Protein AF-A0A2S1WSC2-F1 (afdb_monomer_lite)

Foldseek 3Di:
DPQAPPDDPVRRDDDEEELVVQVVCCLVPVLVSLLVCVVSRHQEYEAADQSPDDPVVSVVSCVVSNHHYPHYDDDPVCVVVPD

pLDDT: mean 92.96, std 9.08, range [44.72, 98.62]

Radius of gyration: 13.93 Å; chains: 1; bounding box: 30×30×38 Å

Secondary structure (DSSP, 8-state):
-PPPTT--SS---PPPEEGGGGHHHHHH-HHHHHHHHHHTT--EEEE---TTS-HHHHHHHHHHTT-EEEEE---HHHHHH--

Structure (mmCIF, N/CA/C/O backbone):
data_AF-A0A2S1WSC2-F1
#
_entry.id   AF-A0A2S1WSC2-F1
#
loop_
_atom_site.group_PDB
_atom_site.id
_atom_site.type_symbol
_atom_site.label_atom_id
_atom_site.label_alt_id
_atom_site.label_comp_id
_atom_site.label_asym_id
_atom_site.label_entity_id
_atom_site.label_seq_id
_atom_site.pdbx_PDB_ins_code
_atom_site.Cartn_x
_atom_site.Cartn_y
_atom_site.Cartn_z
_atom_site.occupancy
_atom_site.B_iso_or_equiv
_atom_site.auth_seq_id
_atom_site.auth_comp_id
_atom_site.auth_asym_id
_atom_site.auth_atom_id
_atom_site.pdbx_PDB_model_num
ATOM 1 N N . ASN A 1 1 ? 11.087 -12.992 -18.972 1.00 44.72 1 ASN A N 1
ATOM 2 C CA . ASN A 1 1 ? 11.378 -11.621 -18.501 1.00 44.72 1 ASN A CA 1
ATOM 3 C C . ASN A 1 1 ? 10.170 -10.727 -18.728 1.00 44.72 1 ASN A C 1
ATOM 5 O O . ASN A 1 1 ? 10.090 -10.070 -19.756 1.00 44.72 1 ASN A O 1
ATOM 9 N N . VAL A 1 2 ? 9.195 -10.756 -17.814 1.00 55.84 2 VAL A N 1
ATOM 10 C CA . VAL A 1 2 ? 8.081 -9.793 -17.829 1.00 55.84 2 VAL A CA 1
ATOM 11 C C . VAL A 1 2 ? 8.637 -8.482 -17.274 1.00 55.84 2 VAL A C 1
ATOM 13 O O . VAL A 1 2 ? 9.174 -8.488 -16.169 1.00 55.84 2 VAL A O 1
ATOM 16 N N . LYS A 1 3 ? 8.589 -7.394 -18.052 1.00 65.12 3 LYS A N 1
ATOM 17 C CA . LYS A 1 3 ? 8.955 -6.058 -17.555 1.00 65.12 3 LYS A CA 1
ATOM 18 C C . LYS A 1 3 ? 8.007 -5.683 -16.417 1.00 65.12 3 LYS A C 1
ATOM 20 O O . LYS A 1 3 ? 6.803 -5.890 -16.544 1.00 65.12 3 LYS A O 1
ATOM 25 N N . GLU A 1 4 ? 8.543 -5.171 -15.314 1.00 81.00 4 GLU A N 1
ATOM 26 C CA . GLU A 1 4 ? 7.721 -4.731 -14.185 1.00 81.00 4 GLU A CA 1
ATOM 27 C C . GLU A 1 4 ? 6.834 -3.547 -14.594 1.00 81.00 4 GLU A C 1
ATOM 29 O O . GLU A 1 4 ? 7.216 -2.746 -15.459 1.00 81.00 4 GLU A O 1
ATOM 34 N N . THR A 1 5 ? 5.630 -3.463 -14.014 1.00 86.06 5 THR A N 1
ATOM 35 C CA . THR A 1 5 ? 4.675 -2.387 -14.306 1.00 86.06 5 THR A CA 1
ATOM 36 C C . THR A 1 5 ? 5.334 -1.029 -14.086 1.00 86.06 5 THR A C 1
ATOM 38 O O . THR A 1 5 ? 6.030 -0.808 -13.094 1.00 86.06 5 THR A O 1
ATOM 41 N N . GLY A 1 6 ? 5.121 -0.122 -15.042 1.00 86.81 6 GLY A N 1
ATOM 42 C CA . GLY A 1 6 ? 5.676 1.227 -15.005 1.00 86.81 6 GLY A CA 1
ATOM 43 C C . GLY A 1 6 ? 7.194 1.276 -15.134 1.00 86.81 6 GLY A C 1
ATOM 44 O O . GLY A 1 6 ? 7.810 2.101 -14.486 1.00 86.81 6 GLY A O 1
ATOM 45 N N . THR A 1 7 ? 7.810 0.421 -15.951 1.00 89.12 7 THR A N 1
ATOM 46 C C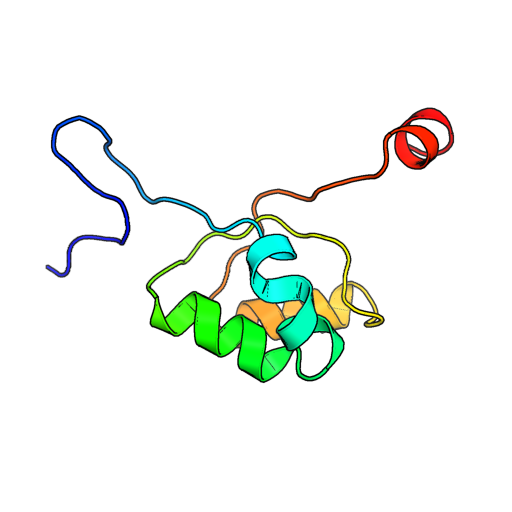A . THR A 1 7 ? 9.221 0.563 -16.355 1.00 89.12 7 THR A CA 1
ATOM 47 C C . THR A 1 7 ? 9.314 1.105 -17.786 1.00 89.12 7 THR A C 1
ATOM 49 O O . THR A 1 7 ? 8.550 0.715 -18.671 1.00 89.12 7 THR A O 1
ATOM 52 N N . SER A 1 8 ? 10.254 2.014 -18.046 1.00 89.38 8 SER A N 1
ATOM 53 C CA . SER A 1 8 ? 10.539 2.562 -19.379 1.00 89.38 8 SER A CA 1
ATOM 54 C C . SER A 1 8 ? 12.016 2.956 -19.512 1.00 89.38 8 SER A C 1
ATOM 56 O O . SER A 1 8 ? 12.779 2.866 -18.556 1.00 89.38 8 SER A O 1
ATOM 58 N N . ALA A 1 9 ? 12.440 3.405 -20.697 1.00 90.50 9 ALA A N 1
ATOM 59 C CA . ALA A 1 9 ? 13.820 3.856 -20.902 1.00 90.50 9 ALA A CA 1
ATOM 60 C C . ALA A 1 9 ? 14.178 5.102 -20.066 1.00 90.50 9 ALA A C 1
ATOM 62 O O . ALA A 1 9 ? 15.332 5.270 -19.689 1.00 90.50 9 ALA A O 1
ATOM 63 N N . SER A 1 10 ? 13.198 5.960 -19.765 1.00 93.19 10 SER A N 1
ATOM 64 C CA . SER A 1 10 ? 13.376 7.197 -18.991 1.00 93.19 10 SER A CA 1
ATOM 65 C C . SER A 1 10 ? 12.938 7.075 -17.531 1.00 93.19 10 SER A C 1
ATOM 67 O O . SER A 1 10 ? 13.079 8.028 -16.770 1.00 93.19 10 SER A O 1
ATOM 69 N N . PHE A 1 11 ? 12.382 5.930 -17.134 1.00 89.69 11 PHE A N 1
ATOM 70 C CA . PHE A 1 11 ? 11.951 5.681 -15.765 1.00 89.69 11 PHE A CA 1
ATOM 71 C C . PHE A 1 11 ? 12.235 4.218 -15.403 1.00 89.69 11 PHE A C 1
ATOM 73 O O . PHE A 1 11 ? 11.548 3.327 -15.912 1.00 89.69 11 PHE A O 1
ATOM 80 N N . PRO A 1 12 ? 13.245 3.953 -14.556 1.00 85.69 12 PRO A N 1
ATOM 81 C CA . PRO A 1 12 ? 13.722 2.595 -14.302 1.00 85.69 12 PRO A CA 1
ATOM 82 C C . PRO A 1 12 ? 12.718 1.722 -13.533 1.00 85.69 12 PRO A C 1
ATOM 84 O O . PRO A 1 12 ? 12.854 0.504 -13.572 1.00 85.69 12 PRO A O 1
ATOM 87 N N . GLY A 1 13 ? 11.692 2.322 -12.916 1.00 80.62 13 GLY A N 1
ATOM 88 C CA . GLY A 1 13 ? 10.655 1.636 -12.141 1.00 80.62 13 GLY A CA 1
ATOM 89 C C . GLY A 1 13 ? 11.168 0.913 -10.886 1.00 80.62 13 GLY A C 1
ATOM 90 O O . GLY A 1 13 ? 12.327 1.108 -10.509 1.00 80.62 13 GLY A O 1
ATOM 91 N N . PRO A 1 14 ? 10.307 0.091 -10.248 1.00 88.69 14 PRO A N 1
ATOM 92 C CA . PRO A 1 14 ? 8.875 -0.082 -10.539 1.00 88.69 14 PRO A CA 1
ATOM 93 C C . PRO A 1 14 ? 8.020 1.100 -10.051 1.00 88.69 14 PRO A C 1
ATOM 95 O O . PRO A 1 14 ? 8.426 1.867 -9.183 1.00 88.69 14 PRO A O 1
ATOM 98 N N . VAL A 1 15 ? 6.820 1.262 -10.617 1.00 93.94 15 VAL A N 1
ATOM 99 C CA . VAL A 1 15 ? 5.840 2.237 -10.108 1.00 93.94 15 VAL A CA 1
ATOM 100 C C . VAL A 1 15 ? 5.016 1.621 -8.970 1.00 93.94 15 VAL A C 1
ATOM 102 O O . VAL A 1 15 ? 4.554 0.481 -9.078 1.00 93.94 15 VAL A O 1
ATOM 105 N N . GLY A 1 16 ? 4.817 2.377 -7.890 1.00 95.88 16 GLY A N 1
ATOM 106 C CA . GLY A 1 16 ? 3.900 2.030 -6.803 1.00 95.88 16 GLY A CA 1
ATOM 107 C C . GLY A 1 16 ? 2.492 2.590 -7.023 1.00 95.88 16 GLY A C 1
ATOM 108 O O . GLY A 1 16 ? 2.299 3.524 -7.803 1.00 95.88 16 GLY A O 1
ATOM 109 N N . LEU A 1 17 ? 1.499 2.032 -6.327 1.00 97.56 17 LEU A N 1
ATOM 110 C CA . LEU A 1 17 ? 0.124 2.545 -6.337 1.00 97.56 17 LEU A CA 1
ATOM 111 C C . LEU A 1 17 ? -0.261 3.116 -4.975 1.00 97.56 17 LEU A C 1
ATOM 113 O O . LEU A 1 17 ? -0.228 2.417 -3.965 1.00 97.56 17 LEU A O 1
ATOM 117 N N . GLN A 1 18 ? -0.747 4.352 -4.963 1.00 98.00 18 GLN A N 1
ATOM 118 C CA . GLN A 1 18 ? -1.405 4.906 -3.789 1.00 98.00 18 GLN A CA 1
ATOM 119 C C . GLN A 1 18 ? -2.845 4.388 -3.693 1.00 98.00 18 GLN 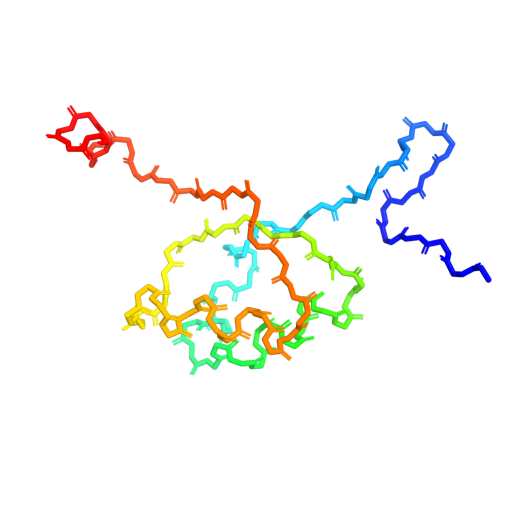A C 1
ATOM 121 O O . GLN A 1 18 ? -3.676 4.656 -4.568 1.00 98.00 18 GLN A O 1
ATOM 126 N N . LEU A 1 19 ? -3.135 3.609 -2.640 1.00 98.31 19 LEU A N 1
ATOM 127 C CA . LEU A 1 19 ? -4.368 2.818 -2.508 1.00 98.31 19 LEU A CA 1
ATOM 128 C C . LEU A 1 19 ? -5.642 3.666 -2.453 1.00 98.31 19 LEU A C 1
ATOM 130 O O . LEU A 1 19 ? -6.724 3.169 -2.768 1.00 98.31 19 LEU A O 1
ATOM 134 N N . TYR A 1 20 ? -5.538 4.958 -2.140 1.00 97.31 20 TYR A N 1
ATOM 135 C CA . TYR A 1 20 ? -6.676 5.875 -2.204 1.00 97.31 20 TYR A CA 1
ATOM 136 C C . TYR A 1 20 ? -7.299 5.968 -3.612 1.00 97.31 20 TYR A C 1
ATOM 138 O O . TYR A 1 20 ? -8.488 6.273 -3.751 1.00 97.31 20 TYR A O 1
ATOM 146 N N . SER A 1 21 ? -6.534 5.619 -4.653 1.00 97.94 21 SER A N 1
ATOM 147 C CA . SER A 1 21 ? -7.021 5.469 -6.031 1.00 97.94 21 SER A CA 1
ATOM 148 C C . SER A 1 21 ? -8.120 4.403 -6.170 1.00 97.94 21 SER A C 1
ATOM 150 O O . SER A 1 21 ? -8.933 4.486 -7.084 1.00 97.94 21 SER A O 1
ATOM 152 N N . LEU A 1 22 ? -8.175 3.420 -5.259 1.00 98.00 22 LEU A N 1
ATOM 153 C CA . LEU A 1 22 ? -9.166 2.334 -5.217 1.00 98.00 22 LEU A CA 1
ATOM 154 C C . LEU A 1 22 ? -10.063 2.396 -3.966 1.00 98.00 22 LEU A C 1
ATOM 156 O O . LEU A 1 22 ? -10.678 1.395 -3.598 1.00 98.00 22 LEU A O 1
ATOM 160 N N . ARG A 1 23 ? -10.134 3.551 -3.286 1.00 97.69 23 ARG A N 1
ATOM 161 C CA . ARG A 1 23 ? -10.752 3.690 -1.952 1.00 97.69 23 ARG A CA 1
ATOM 162 C C . ARG A 1 23 ? -12.190 3.183 -1.851 1.00 97.69 23 ARG A C 1
ATOM 164 O O . ARG A 1 23 ? -12.519 2.574 -0.843 1.00 97.69 23 ARG A O 1
ATOM 171 N N . ASP A 1 24 ? -13.018 3.394 -2.872 1.00 97.62 24 ASP A N 1
ATOM 172 C CA . ASP A 1 24 ? -14.434 3.013 -2.815 1.00 97.62 24 ASP A CA 1
ATOM 173 C C . ASP A 1 24 ? -14.574 1.484 -2.818 1.00 97.62 24 ASP A C 1
ATOM 175 O O . ASP A 1 24 ? -15.331 0.908 -2.038 1.00 97.62 24 ASP A O 1
ATOM 179 N N . VAL A 1 25 ? -13.762 0.809 -3.638 1.00 98.00 25 VAL A N 1
ATOM 180 C CA . VAL A 1 25 ? -13.707 -0.656 -3.686 1.00 98.00 25 VAL A CA 1
ATOM 181 C C . VAL A 1 25 ? -13.063 -1.210 -2.422 1.00 98.00 25 VAL A C 1
ATOM 183 O O . VAL A 1 25 ? -13.575 -2.168 -1.860 1.00 98.00 25 VAL A O 1
ATOM 186 N N . LEU A 1 26 ? -11.969 -0.613 -1.947 1.00 97.75 26 LEU A N 1
ATOM 187 C CA . LEU A 1 26 ? -11.287 -1.052 -0.729 1.00 97.75 26 LEU A CA 1
ATOM 188 C C . LEU A 1 26 ? -12.138 -0.842 0.529 1.00 97.75 26 LEU A C 1
ATOM 190 O O . L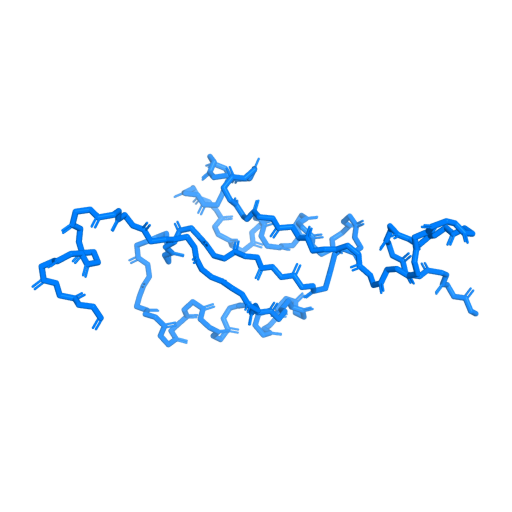EU A 1 26 ? -12.054 -1.651 1.445 1.00 97.75 26 LEU A O 1
ATOM 194 N N . GLY A 1 27 ? -12.983 0.191 0.566 1.00 97.12 27 GLY A N 1
ATOM 195 C CA . GLY A 1 27 ? -13.906 0.442 1.673 1.00 97.12 27 GLY A CA 1
ATOM 196 C C . GLY A 1 27 ? -15.043 -0.578 1.767 1.00 97.12 27 GLY A C 1
ATOM 197 O O . GLY A 1 27 ? -15.517 -0.853 2.864 1.00 97.12 27 GLY A O 1
ATOM 198 N N . LEU A 1 28 ? -15.464 -1.161 0.639 1.00 97.56 28 LEU A N 1
ATOM 199 C CA . LEU A 1 28 ? -16.523 -2.178 0.597 1.00 97.56 28 LEU A CA 1
ATOM 200 C C . LEU A 1 28 ? -15.965 -3.607 0.623 1.00 97.56 28 LEU A C 1
ATOM 202 O O . LEU A 1 28 ? -16.485 -4.477 1.319 1.00 97.56 28 LEU A O 1
ATOM 206 N N . TYR A 1 29 ? -14.901 -3.847 -0.142 1.00 97.62 29 TYR A N 1
ATOM 207 C CA . TYR A 1 29 ? -14.317 -5.158 -0.412 1.00 97.62 29 TYR A CA 1
ATOM 208 C C . TYR A 1 29 ? -12.774 -5.086 -0.428 1.00 97.62 29 TYR A C 1
ATOM 210 O O . TYR A 1 29 ? -12.162 -5.182 -1.500 1.00 97.62 29 TYR A O 1
ATOM 218 N N . PRO A 1 30 ? -12.109 -4.970 0.742 1.00 97.25 30 PRO A N 1
ATOM 219 C CA . PRO A 1 30 ? -10.655 -4.800 0.836 1.00 97.25 30 PRO A CA 1
ATOM 220 C C . PRO A 1 30 ? -9.851 -5.833 0.034 1.00 97.25 30 PRO A C 1
ATOM 222 O O . PRO A 1 30 ? -8.967 -5.473 -0.739 1.00 97.25 30 PRO A O 1
ATOM 225 N N . GLY A 1 31 ? -10.193 -7.121 0.146 1.00 9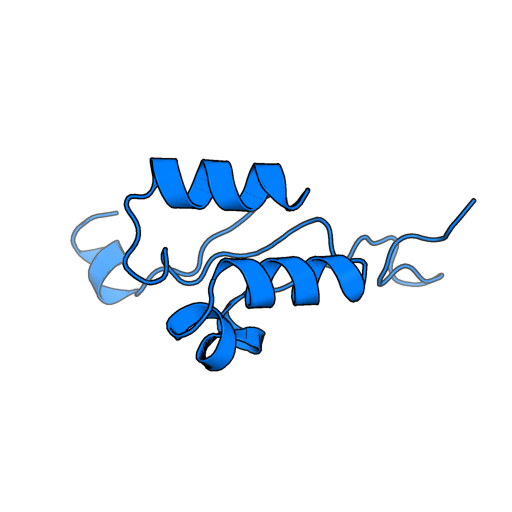7.62 31 GLY A N 1
ATOM 226 C CA . GLY A 1 31 ? -9.507 -8.183 -0.599 1.00 97.62 31 GLY A CA 1
ATOM 227 C C . GLY A 1 31 ? -9.622 -8.015 -2.117 1.00 97.62 31 GLY A C 1
ATOM 228 O O . GLY A 1 31 ? -8.625 -8.104 -2.827 1.00 97.62 31 GLY A O 1
ATOM 229 N N . PHE A 1 32 ? -10.813 -7.681 -2.622 1.00 98.31 32 PHE A N 1
ATOM 230 C CA . PHE A 1 32 ? -11.018 -7.463 -4.055 1.00 98.31 32 PHE A CA 1
ATOM 231 C C . PHE A 1 32 ? -10.269 -6.222 -4.561 1.00 98.31 32 PHE A C 1
ATOM 233 O O . PHE A 1 32 ? -9.672 -6.253 -5.638 1.00 98.31 32 PHE A O 1
ATOM 240 N N . GLY A 1 33 ? -10.225 -5.147 -3.772 1.00 98.38 33 GLY A N 1
ATOM 241 C CA . GLY A 1 33 ? -9.438 -3.959 -4.108 1.00 98.38 33 GLY A CA 1
ATOM 242 C C . GLY A 1 33 ? -7.936 -4.256 -4.198 1.00 98.38 33 GLY A C 1
ATOM 243 O O . GLY A 1 33 ? -7.283 -3.860 -5.165 1.00 98.38 33 GLY A O 1
ATOM 244 N N . LEU A 1 34 ? -7.388 -5.017 -3.246 1.00 98.56 34 LEU A N 1
ATOM 245 C CA . LEU A 1 34 ? -5.976 -5.419 -3.263 1.00 98.56 34 LEU A CA 1
ATOM 246 C C . LEU A 1 34 ? -5.665 -6.402 -4.399 1.00 98.56 34 LEU A C 1
ATOM 248 O O . LEU A 1 34 ? -4.653 -6.258 -5.087 1.00 98.56 34 LEU A O 1
ATOM 252 N N . GLN A 1 35 ? -6.559 -7.354 -4.668 1.00 98.62 35 GLN A N 1
ATOM 253 C CA . GLN A 1 35 ? -6.461 -8.224 -5.839 1.00 98.62 35 GLN A CA 1
ATOM 254 C C . GLN A 1 35 ? -6.453 -7.411 -7.139 1.00 98.62 35 GLN A C 1
ATOM 256 O O . GLN A 1 35 ? -5.660 -7.695 -8.037 1.00 98.62 35 GLN A O 1
ATOM 261 N N . THR A 1 36 ? -7.286 -6.372 -7.225 1.00 98.38 36 THR A N 1
ATOM 262 C CA . THR A 1 36 ? -7.342 -5.470 -8.380 1.00 98.38 36 THR A CA 1
ATOM 263 C C . THR A 1 36 ? -6.004 -4.758 -8.576 1.00 98.38 36 THR A C 1
ATOM 265 O O . THR A 1 36 ? -5.426 -4.847 -9.660 1.00 98.38 36 THR A O 1
ATOM 268 N N . ALA A 1 37 ? -5.443 -4.149 -7.525 1.00 97.94 37 ALA A N 1
ATOM 269 C CA . ALA A 1 37 ? -4.113 -3.534 -7.579 1.00 97.94 37 ALA A CA 1
ATOM 270 C C . ALA A 1 37 ? -3.037 -4.523 -8.060 1.00 97.94 37 ALA A C 1
ATOM 272 O O . ALA A 1 37 ? -2.238 -4.206 -8.945 1.00 97.94 37 ALA A O 1
ATOM 273 N N . ARG A 1 38 ? -3.053 -5.757 -7.543 1.00 97.38 38 ARG A N 1
ATOM 274 C CA . ARG A 1 38 ? -2.111 -6.793 -7.968 1.00 97.38 38 ARG A CA 1
ATOM 275 C C . ARG A 1 38 ? -2.298 -7.194 -9.433 1.00 97.38 38 ARG A C 1
ATOM 277 O O . ARG A 1 38 ? -1.307 -7.399 -10.130 1.00 97.38 38 ARG A O 1
ATOM 284 N N . SER A 1 39 ? -3.541 -7.270 -9.912 1.00 96.88 39 SER A N 1
ATOM 285 C CA . SER A 1 39 ? -3.872 -7.615 -11.304 1.00 96.88 39 SER A CA 1
ATOM 286 C C . SER A 1 39 ? -3.391 -6.573 -12.320 1.00 96.88 39 SER A C 1
ATOM 288 O O . SER A 1 39 ? -3.013 -6.936 -13.430 1.00 96.88 39 SER A O 1
ATOM 290 N N . PHE A 1 40 ? -3.300 -5.299 -11.923 1.00 95.62 40 PHE A N 1
ATOM 291 C CA . PHE A 1 40 ? -2.658 -4.241 -12.716 1.00 95.62 40 PHE A CA 1
ATOM 292 C C . PHE A 1 40 ? -1.119 -4.346 -12.735 1.00 95.62 40 PHE A C 1
ATOM 294 O O . PHE A 1 40 ? -0.439 -3.621 -13.462 1.00 95.62 40 PHE A O 1
ATOM 301 N N . GLY A 1 41 ? -0.555 -5.267 -11.952 1.00 94.81 41 GLY A N 1
ATOM 302 C CA . GLY A 1 41 ? 0.872 -5.569 -11.893 1.00 94.81 41 GLY A CA 1
ATOM 303 C C . GLY A 1 41 ? 1.658 -4.743 -10.873 1.00 94.81 41 GLY A C 1
ATOM 304 O O . GLY A 1 41 ? 2.881 -4.882 -10.806 1.00 94.81 41 GLY A O 1
ATOM 305 N N . PHE A 1 42 ? 0.983 -3.942 -10.040 1.00 96.56 42 PHE A N 1
ATOM 306 C CA . PHE A 1 42 ? 1.631 -3.259 -8.921 1.00 96.56 42 PHE A CA 1
ATOM 307 C C . PHE A 1 42 ? 2.173 -4.269 -7.895 1.00 96.56 42 PHE A C 1
ATOM 309 O O . PHE A 1 42 ? 1.671 -5.392 -7.741 1.00 96.56 42 PHE A O 1
ATOM 316 N N . ARG A 1 43 ? 3.246 -3.864 -7.215 1.00 95.50 43 ARG A N 1
ATOM 317 C CA . ARG A 1 43 ? 3.933 -4.627 -6.158 1.00 95.50 43 ARG A CA 1
ATOM 318 C C . ARG A 1 43 ? 4.056 -3.804 -4.891 1.00 95.50 43 ARG A C 1
ATOM 320 O O . ARG A 1 43 ? 3.819 -4.321 -3.809 1.00 95.50 43 ARG A O 1
ATOM 327 N N . GLU A 1 44 ? 4.388 -2.532 -5.048 1.00 96.88 44 GLU A N 1
ATOM 328 C CA . GLU A 1 44 ? 4.516 -1.581 -3.954 1.00 96.88 44 GLU A CA 1
ATOM 329 C C . GLU A 1 44 ? 3.266 -0.716 -3.858 1.00 96.88 44 GLU A C 1
ATOM 331 O O . GLU A 1 44 ? 2.687 -0.319 -4.877 1.00 96.88 44 GLU A O 1
ATOM 336 N N . VAL A 1 45 ? 2.839 -0.440 -2.629 1.00 98.25 45 VAL A N 1
ATOM 337 C CA . VAL A 1 45 ? 1.659 0.378 -2.366 1.00 98.25 45 VAL A CA 1
ATOM 338 C C . VAL A 1 45 ? 1.914 1.423 -1.291 1.00 98.25 45 VAL A C 1
ATOM 340 O O . VAL A 1 45 ? 2.615 1.176 -0.309 1.00 98.25 45 VAL A O 1
ATOM 343 N N . GLU A 1 46 ? 1.291 2.581 -1.472 1.00 98.12 46 GLU A N 1
ATOM 344 C CA . GLU A 1 46 ? 1.135 3.582 -0.424 1.00 98.12 46 GLU A CA 1
ATOM 345 C C . GLU A 1 46 ? -0.229 3.408 0.244 1.00 98.12 46 GLU A C 1
ATOM 347 O O . GLU A 1 46 ? -1.263 3.349 -0.431 1.00 98.12 46 GLU A O 1
ATOM 352 N N . LEU A 1 47 ? -0.236 3.325 1.573 1.00 97.56 47 LEU A N 1
ATOM 353 C CA . LEU A 1 47 ? -1.455 3.140 2.354 1.00 97.56 47 LEU A CA 1
ATOM 354 C C . LEU A 1 47 ? -2.268 4.430 2.472 1.00 97.56 47 LEU A C 1
ATOM 356 O O . LEU A 1 47 ? -1.725 5.528 2.469 1.00 97.56 47 LEU A O 1
ATOM 360 N N . ALA A 1 48 ? -3.577 4.284 2.656 1.00 94.50 48 ALA A N 1
ATOM 361 C CA . ALA A 1 48 ? -4.503 5.377 2.952 1.00 94.50 48 ALA A CA 1
ATOM 362 C C . ALA A 1 48 ? -5.383 4.994 4.155 1.00 94.50 48 ALA A C 1
ATOM 364 O O . ALA A 1 48 ? -6.610 4.972 4.075 1.00 94.50 48 ALA A O 1
ATOM 365 N N . GLY A 1 49 ? -4.727 4.592 5.247 1.00 93.06 49 GLY A N 1
ATOM 366 C CA . GLY A 1 49 ? -5.353 3.906 6.378 1.00 93.06 49 GLY A CA 1
ATOM 367 C C . GLY A 1 49 ? -5.502 2.395 6.156 1.00 93.06 49 GLY A C 1
ATOM 368 O O . GLY A 1 49 ? -4.875 1.812 5.270 1.00 93.06 49 GLY A O 1
ATOM 369 N N . THR A 1 50 ? -6.326 1.755 6.991 1.00 95.94 50 THR A N 1
ATOM 370 C CA . THR A 1 50 ? -6.500 0.288 7.050 1.00 95.94 50 THR A CA 1
ATOM 371 C C . THR A 1 50 ? -7.912 -0.178 6.686 1.00 95.94 50 THR A C 1
ATOM 373 O O . THR A 1 50 ? -8.262 -1.331 6.932 1.00 95.94 50 THR A O 1
ATOM 376 N N . TYR A 1 51 ? -8.747 0.715 6.140 1.00 94.94 51 TYR A N 1
ATOM 377 C CA . TYR A 1 51 ? -10.138 0.426 5.752 1.00 94.94 51 TYR A CA 1
ATOM 378 C C . TYR A 1 51 ? -10.966 -0.223 6.879 1.00 94.94 51 TYR A C 1
ATOM 380 O O . TYR A 1 51 ? -11.745 -1.144 6.655 1.00 94.94 51 TYR A O 1
ATOM 388 N N . GLY A 1 52 ? -10.766 0.246 8.116 1.00 94.25 52 GLY A N 1
ATOM 389 C CA . GLY A 1 52 ? -11.475 -0.236 9.307 1.00 94.25 52 GLY A CA 1
ATOM 390 C C . GLY A 1 52 ? -10.895 -1.505 9.943 1.00 94.25 52 GLY A C 1
ATOM 391 O O . GLY A 1 52 ? -11.404 -1.950 10.968 1.00 94.25 52 GLY A O 1
ATOM 392 N N . MET A 1 53 ? -9.828 -2.083 9.383 1.00 96.50 53 MET A N 1
ATOM 393 C CA . MET A 1 53 ? -9.170 -3.269 9.938 1.00 96.50 53 MET A CA 1
ATOM 394 C C . MET A 1 53 ? -8.104 -2.896 10.985 1.00 96.50 53 MET A C 1
ATOM 396 O O . MET A 1 53 ? -7.451 -1.854 10.858 1.00 96.50 53 MET A O 1
ATOM 400 N N . PRO A 1 54 ? -7.831 -3.758 11.982 1.00 97.38 54 PRO A N 1
ATOM 401 C CA . PRO A 1 54 ? -6.630 -3.651 12.802 1.00 97.38 54 PRO A CA 1
ATOM 402 C C . PRO A 1 54 ? -5.359 -3.643 11.931 1.00 97.38 54 PRO A C 1
ATOM 404 O O . PRO A 1 54 ? -5.274 -4.440 10.989 1.00 97.38 54 PRO A O 1
ATOM 407 N N . PRO A 1 55 ? -4.337 -2.822 12.247 1.00 95.56 55 PRO A N 1
ATOM 408 C CA . PRO A 1 55 ? -3.138 -2.686 11.412 1.00 95.56 55 PRO A CA 1
ATOM 409 C C . PRO A 1 55 ? -2.442 -4.009 11.073 1.00 95.56 55 PRO A C 1
ATOM 411 O O . PRO A 1 55 ? -2.106 -4.249 9.915 1.00 95.56 55 PRO A O 1
ATOM 414 N N . ALA A 1 56 ? -2.294 -4.907 12.052 1.00 97.38 56 ALA A N 1
ATOM 415 C CA . ALA A 1 56 ? -1.691 -6.222 11.834 1.00 97.38 56 ALA A CA 1
ATOM 416 C C . ALA A 1 56 ? -2.505 -7.086 10.855 1.00 97.38 56 ALA A C 1
ATOM 418 O O . ALA A 1 56 ? -1.935 -7.765 10.007 1.00 97.38 56 ALA A O 1
ATOM 419 N N . GLN A 1 57 ? -3.838 -7.022 10.922 1.00 98.19 57 GLN A N 1
ATOM 420 C CA . GLN A 1 57 ? -4.706 -7.776 10.019 1.00 98.19 57 GLN A CA 1
ATOM 421 C C . GLN A 1 57 ? -4.615 -7.238 8.587 1.00 98.19 57 GLN A C 1
ATOM 423 O O . GLN A 1 57 ? -4.544 -8.015 7.636 1.00 98.19 57 GLN A O 1
ATOM 428 N N . PHE A 1 58 ? -4.585 -5.912 8.431 1.00 98.06 58 PHE A N 1
ATOM 429 C CA . PHE A 1 58 ? -4.428 -5.288 7.121 1.00 98.06 58 PHE A CA 1
ATOM 430 C C . PHE A 1 58 ? -3.055 -5.594 6.508 1.00 98.06 58 PHE A C 1
ATOM 432 O O . PHE A 1 58 ? -2.965 -5.912 5.324 1.00 98.06 58 PHE A O 1
ATOM 439 N N . ARG A 1 59 ? -1.994 -5.598 7.326 1.00 97.88 59 ARG A N 1
ATOM 440 C CA . ARG A 1 59 ? -0.653 -6.019 6.909 1.00 97.88 59 ARG A CA 1
ATOM 441 C C . ARG A 1 59 ? -0.640 -7.458 6.388 1.00 97.88 59 ARG A C 1
ATOM 443 O O . ARG A 1 59 ? -0.155 -7.679 5.282 1.00 97.88 59 ARG A O 1
ATOM 450 N N . SER A 1 60 ? -1.223 -8.407 7.120 1.00 98.38 60 SER A N 1
ATOM 451 C CA . SER A 1 60 ? -1.327 -9.798 6.658 1.00 98.38 60 SER A CA 1
ATOM 452 C C . SER A 1 60 ? -2.135 -9.923 5.362 1.00 98.38 60 SER A C 1
ATOM 454 O O . SER A 1 60 ? -1.812 -10.741 4.503 1.00 98.38 60 SER A O 1
ATOM 456 N N . LEU A 1 61 ? -3.177 -9.102 5.191 1.00 98.38 61 LEU A N 1
ATOM 457 C CA . LEU A 1 61 ? -3.982 -9.094 3.971 1.00 98.38 61 LEU A CA 1
ATOM 458 C C . LEU A 1 61 ? -3.178 -8.599 2.757 1.00 98.38 61 LEU A C 1
ATOM 460 O O . LEU A 1 61 ? -3.285 -9.188 1.682 1.00 98.38 61 LEU A O 1
ATOM 464 N N . LEU A 1 62 ? -2.359 -7.557 2.922 1.00 98.56 62 LEU A N 1
ATOM 465 C CA . LEU A 1 62 ? -1.443 -7.066 1.885 1.00 98.56 62 LEU A CA 1
ATOM 466 C C . LEU A 1 62 ? -0.433 -8.143 1.473 1.00 98.56 62 LEU A C 1
ATOM 468 O O . LEU A 1 62 ? -0.276 -8.418 0.282 1.00 98.56 62 LEU A O 1
ATOM 472 N N . GLU A 1 63 ? 0.186 -8.804 2.454 1.00 98.25 63 GLU A 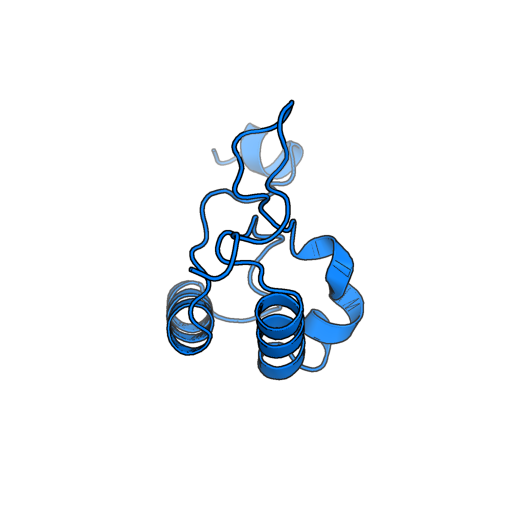N 1
ATOM 473 C CA . GLU A 1 63 ? 1.137 -9.898 2.223 1.00 98.25 63 GLU A CA 1
ATOM 474 C C . GLU A 1 63 ? 0.489 -11.063 1.468 1.00 98.25 63 GLU A C 1
ATOM 476 O O . GLU A 1 63 ? 1.055 -11.553 0.491 1.00 98.25 63 GLU A O 1
ATOM 481 N N . ALA A 1 64 ? -0.738 -11.442 1.839 1.00 98.38 64 ALA A N 1
ATOM 482 C CA . ALA A 1 64 ? -1.502 -12.480 1.147 1.00 98.38 64 ALA A CA 1
ATOM 483 C C . ALA A 1 64 ? -1.802 -12.139 -0.328 1.00 98.38 64 ALA A C 1
ATOM 485 O O . ALA A 1 64 ? -1.962 -13.046 -1.143 1.00 98.38 64 ALA A O 1
ATOM 486 N N . HIS A 1 65 ? -1.843 -10.852 -0.690 1.00 98.38 65 HIS A N 1
ATOM 487 C CA . HIS A 1 65 ? -2.028 -10.384 -2.071 1.00 98.38 65 HIS A CA 1
ATOM 488 C C . HIS A 1 65 ? -0.704 -10.072 -2.789 1.00 98.38 65 HIS A C 1
ATOM 490 O O . HIS A 1 65 ? -0.714 -9.630 -3.940 1.00 98.38 65 HIS A O 1
ATOM 496 N N . GLY A 1 66 ? 0.441 -10.314 -2.142 1.00 97.69 66 GLY A N 1
ATOM 497 C CA . GLY A 1 66 ? 1.760 -10.021 -2.699 1.00 97.69 66 GLY A CA 1
ATOM 498 C C . GLY A 1 66 ? 2.003 -8.526 -2.915 1.00 97.69 66 GLY A C 1
ATOM 499 O O . GLY A 1 66 ? 2.662 -8.157 -3.889 1.00 97.69 66 GLY A O 1
ATOM 500 N N . LEU A 1 67 ? 1.437 -7.681 -2.047 1.00 98.25 67 LEU A N 1
ATOM 501 C CA . LEU A 1 67 ? 1.621 -6.233 -2.050 1.00 98.25 67 LEU A CA 1
ATOM 502 C C . LEU A 1 67 ? 2.475 -5.809 -0.853 1.00 98.25 67 LEU A C 1
ATOM 504 O O . LEU A 1 67 ? 2.189 -6.157 0.292 1.00 98.25 67 LEU A O 1
ATOM 508 N N . GLN A 1 68 ? 3.515 -5.028 -1.119 1.00 97.62 68 GLN A N 1
ATOM 509 C CA . GLN A 1 68 ? 4.412 -4.473 -0.117 1.00 97.62 68 GLN A CA 1
ATOM 510 C C . GLN A 1 68 ? 4.009 -3.024 0.185 1.00 97.62 68 GLN A C 1
ATOM 512 O O . GLN A 1 68 ? 4.119 -2.173 -0.698 1.00 97.62 68 GLN A O 1
ATOM 517 N N . PRO A 1 69 ? 3.563 -2.696 1.408 1.00 97.38 69 PRO A N 1
ATOM 518 C CA . PRO A 1 69 ? 3.385 -1.306 1.794 1.00 97.38 69 PRO A CA 1
ATOM 519 C C . PRO A 1 69 ? 4.754 -0.654 2.013 1.00 97.38 69 PRO A C 1
ATOM 521 O O . PRO A 1 69 ? 5.548 -1.143 2.819 1.00 97.38 69 PRO A O 1
ATOM 524 N N . VAL A 1 70 ? 5.028 0.425 1.281 1.00 96.75 70 VAL A N 1
ATOM 525 C CA . VAL A 1 70 ? 6.314 1.154 1.317 1.00 96.75 70 VAL A CA 1
ATOM 526 C C . VAL A 1 70 ? 6.176 2.578 1.855 1.00 96.75 70 VAL A C 1
ATOM 528 O O . VAL A 1 70 ? 7.156 3.163 2.307 1.00 96.75 70 VAL A O 1
ATOM 531 N N . SER A 1 71 ? 4.958 3.116 1.858 1.00 95.94 71 SER A N 1
ATOM 532 C CA . SER A 1 71 ? 4.621 4.420 2.427 1.00 95.94 71 SER A CA 1
ATOM 533 C C . SER A 1 71 ? 3.182 4.421 2.948 1.00 95.94 71 SER A C 1
ATOM 535 O O . SER A 1 71 ? 2.409 3.483 2.722 1.00 95.94 71 SER A O 1
ATOM 537 N N . ALA A 1 72 ? 2.816 5.473 3.672 1.00 93.62 72 ALA A N 1
ATOM 538 C CA . ALA A 1 72 ? 1.458 5.707 4.133 1.00 93.62 72 ALA A CA 1
ATOM 539 C C . ALA A 1 72 ? 1.128 7.197 4.037 1.00 93.62 72 ALA A C 1
ATOM 541 O O . ALA A 1 72 ? 1.950 8.045 4.381 1.00 93.62 72 ALA A O 1
ATOM 542 N N . MET A 1 73 ? -0.091 7.497 3.606 1.00 91.69 73 MET A N 1
ATOM 543 C CA . MET A 1 73 ? -0.683 8.818 3.710 1.00 91.69 73 MET A CA 1
ATOM 544 C C . MET A 1 73 ? -1.176 9.024 5.143 1.00 91.69 73 MET A C 1
ATOM 546 O O . MET A 1 73 ? -1.945 8.211 5.664 1.00 91.69 73 MET A O 1
ATOM 550 N N . TRP A 1 74 ? -0.748 10.123 5.757 1.00 87.50 74 TRP A N 1
ATOM 551 C CA . TRP A 1 74 ? -1.143 10.516 7.105 1.00 87.50 74 TRP A CA 1
ATOM 552 C C . TRP A 1 74 ? -1.755 11.913 7.077 1.00 87.50 74 TRP A C 1
ATOM 554 O O . TRP A 1 74 ? -1.282 12.789 6.351 1.00 87.50 74 TRP A O 1
ATOM 564 N N . ASP A 1 75 ? -2.820 12.120 7.848 1.00 87.19 75 ASP A N 1
ATOM 565 C CA . ASP A 1 75 ? -3.418 13.445 7.988 1.00 87.19 75 ASP A CA 1
ATOM 566 C C . ASP A 1 75 ? -2.449 14.390 8.711 1.00 87.19 75 ASP A C 1
ATOM 568 O O . ASP A 1 75 ? -1.890 14.047 9.753 1.00 87.19 75 ASP A O 1
ATOM 572 N N . TYR A 1 76 ? -2.255 15.595 8.177 1.00 89.44 76 TYR A N 1
ATOM 573 C CA . TYR A 1 76 ? -1.274 16.525 8.733 1.00 89.44 76 TYR A CA 1
ATOM 574 C C . TYR A 1 76 ? -1.614 16.957 10.165 1.00 89.44 76 TYR A C 1
ATOM 576 O O . TYR A 1 76 ? -0.712 17.091 10.990 1.00 89.44 76 TYR A O 1
ATOM 584 N N . SER A 1 77 ? -2.895 17.161 10.485 1.00 89.31 77 SER A N 1
ATOM 585 C CA . SER A 1 77 ? -3.300 17.549 11.836 1.00 89.31 77 SER A CA 1
ATOM 586 C C . SER A 1 77 ? -3.075 16.420 12.836 1.00 89.31 77 SER A C 1
ATOM 588 O O . SER A 1 77 ? -2.662 16.700 13.958 1.00 89.31 77 SER A O 1
ATOM 590 N N . LEU A 1 78 ? -3.283 15.158 12.450 1.00 85.00 78 LEU A N 1
ATOM 591 C CA . LEU A 1 78 ? -2.905 14.018 13.291 1.00 85.00 78 LEU A CA 1
ATOM 592 C C . LEU A 1 78 ? -1.390 13.957 13.493 1.00 85.00 78 LEU A C 1
ATOM 594 O O . LEU A 1 78 ? -0.944 13.911 14.631 1.00 85.00 78 LEU A O 1
ATOM 598 N N . PHE A 1 79 ? -0.605 14.050 12.417 1.00 87.88 79 PHE A N 1
ATOM 599 C CA . PHE A 1 79 ? 0.861 14.039 12.501 1.00 87.88 79 PHE A CA 1
ATOM 600 C C . PHE A 1 79 ? 1.409 15.159 13.397 1.00 87.88 79 PHE A C 1
ATOM 602 O O . PHE A 1 79 ? 2.325 14.948 14.181 1.00 87.88 79 PHE A O 1
ATOM 609 N N . ALA A 1 80 ? 0.841 16.363 13.306 1.00 91.69 80 ALA A N 1
ATOM 610 C CA . ALA A 1 80 ? 1.284 17.502 14.103 1.00 91.69 80 ALA A CA 1
ATOM 611 C C . ALA A 1 80 ? 1.025 17.332 15.611 1.00 91.69 80 ALA A C 1
ATOM 613 O O . ALA A 1 80 ? 1.718 17.955 16.413 1.00 91.69 80 ALA A O 1
ATOM 614 N N . ASN A 1 81 ? 0.029 16.528 15.993 1.00 91.44 81 ASN A N 1
ATOM 615 C CA . ASN A 1 81 ? -0.372 16.341 17.388 1.00 91.44 81 ASN A CA 1
ATOM 616 C C . ASN A 1 81 ? 0.107 15.005 17.989 1.00 91.44 81 ASN A C 1
ATOM 618 O O . ASN A 1 81 ? 0.235 14.924 19.208 1.00 91.44 81 ASN A O 1
ATOM 622 N N . ASP A 1 82 ? 0.361 13.989 17.159 1.00 81.75 82 ASP A N 1
ATOM 623 C CA . ASP A 1 82 ? 0.791 12.637 17.547 1.00 81.75 82 ASP A CA 1
ATOM 624 C C . ASP A 1 82 ? 1.601 11.983 16.395 1.00 81.75 82 ASP A C 1
ATOM 626 O O . ASP A 1 82 ? 1.022 11.279 15.558 1.00 81.75 82 ASP A O 1
ATOM 630 N N . PRO A 1 83 ? 2.902 12.322 16.263 1.00 72.00 83 PRO A N 1
ATOM 631 C CA . PRO A 1 83 ? 3.745 11.951 15.120 1.00 72.00 83 PRO A CA 1
ATOM 632 C C . PRO A 1 83 ? 4.262 10.506 15.123 1.00 72.00 83 PRO A C 1
ATOM 634 O O . PRO A 1 83 ? 4.580 9.965 16.208 1.00 72.00 83 PRO A O 1
#

Sequence (83 aa):
NVKETGTSASFPGPVGLQLYSLRDVLGLYPGFGLQTARSFGFREVELAGTYGMPPAQFRSLLEAHGLQPVSAMWDYSLFAND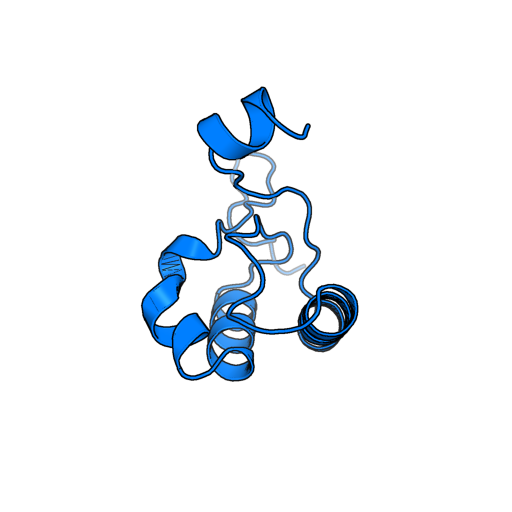P